Protein AF-A0A7Y2ZW13-F1 (afdb_monomer_lite)

pLDDT: mean 83.3, std 11.75, range [53.69, 96.62]

Radius of gyration: 24.65 Å; chains: 1; bounding box: 51×20×70 Å

Secondary structure (DSSP, 8-state):
-HHHHHHHHHHHHHHHHHHHTT-EEEEEETTEEEEEEHHHHHHHHHHHHHHHHHHS-------HHHHHHHHHTT-

Foldseek 3Di:
DVVVVVVVVVVVVVVVVCVVQQDWDWDDDPPDTDTGGNVVVVVVVVVVVVVVVVPDDDPPPPPPPVVVVVVVVVD

Sequence (75 aa):
MIRRNIIFILIIMVLIFVVQNTQIVEVEFLFWKISIPRALILFGTLAIGLICGWMLPRRRDKKFISENHKTEKRK

Structure (mmCIF, N/CA/C/O backbone):
data_AF-A0A7Y2ZW13-F1
#
_entry.id   AF-A0A7Y2ZW13-F1
#
loop_
_atom_site.group_PDB
_atom_site.id
_atom_site.type_symbol
_atom_site.label_atom_id
_atom_site.label_alt_id
_atom_site.label_comp_id
_atom_site.label_asym_id
_atom_site.label_entity_id
_atom_site.label_seq_id
_atom_site.pdbx_PDB_ins_code
_atom_site.Cartn_x
_atom_site.Cartn_y
_atom_site.Cartn_z
_atom_site.occupancy
_atom_site.B_iso_or_equiv
_atom_site.auth_seq_id
_atom_site.auth_comp_id
_atom_site.auth_asym_id
_atom_site.auth_atom_id
_atom_site.pdbx_P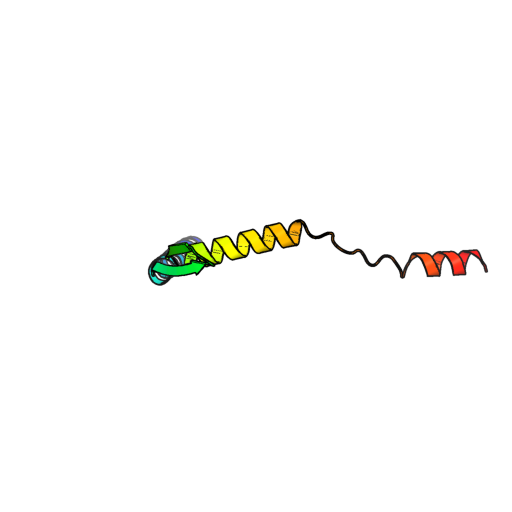DB_model_num
ATOM 1 N N . MET A 1 1 ? 29.440 -13.067 7.897 1.00 62.50 1 MET A N 1
ATOM 2 C CA . MET A 1 1 ? 28.705 -12.300 8.935 1.00 62.50 1 MET A CA 1
ATOM 3 C C . MET A 1 1 ? 27.783 -11.236 8.349 1.00 62.50 1 MET A C 1
ATOM 5 O O . MET A 1 1 ? 26.598 -11.282 8.639 1.00 62.50 1 MET A O 1
ATOM 9 N N . ILE A 1 2 ? 28.273 -10.357 7.468 1.00 72.69 2 ILE A N 1
ATOM 10 C CA . ILE A 1 2 ? 27.516 -9.226 6.885 1.00 72.69 2 ILE A CA 1
ATOM 11 C C . ILE A 1 2 ? 26.139 -9.608 6.308 1.00 72.69 2 ILE A C 1
ATOM 13 O O . ILE A 1 2 ? 25.151 -8.953 6.621 1.00 72.69 2 ILE A O 1
ATOM 17 N N . ARG A 1 3 ? 26.032 -10.713 5.552 1.00 76.88 3 ARG A N 1
ATOM 18 C CA . ARG A 1 3 ? 24.753 -11.146 4.949 1.00 76.88 3 ARG A CA 1
ATOM 19 C C . ARG A 1 3 ? 23.635 -11.410 5.968 1.00 76.88 3 ARG A C 1
ATOM 21 O O . ARG A 1 3 ? 22.487 -11.088 5.696 1.00 76.88 3 ARG A O 1
ATOM 28 N N . ARG A 1 4 ? 23.960 -11.961 7.144 1.00 81.94 4 ARG A N 1
ATOM 29 C CA . ARG A 1 4 ? 22.971 -12.259 8.196 1.00 81.94 4 ARG A CA 1
ATOM 30 C C . ARG A 1 4 ? 22.525 -10.988 8.918 1.00 81.94 4 ARG A C 1
ATOM 32 O O . ARG A 1 4 ? 21.350 -10.841 9.228 1.00 81.94 4 ARG A O 1
ATOM 39 N N . ASN A 1 5 ? 23.448 -10.054 9.128 1.00 89.25 5 ASN A N 1
ATOM 40 C CA . ASN A 1 5 ? 23.162 -8.785 9.793 1.00 89.25 5 ASN A CA 1
ATOM 41 C C . ASN A 1 5 ? 22.266 -7.884 8.929 1.00 89.25 5 ASN A C 1
ATOM 43 O O . ASN A 1 5 ? 21.388 -7.219 9.465 1.00 89.25 5 ASN A O 1
ATOM 47 N N . ILE A 1 6 ? 22.430 -7.917 7.600 1.00 93.00 6 ILE A N 1
ATOM 48 C CA . ILE A 1 6 ? 21.552 -7.195 6.663 1.00 93.00 6 ILE A CA 1
ATOM 49 C C . ILE A 1 6 ? 20.102 -7.669 6.797 1.00 93.00 6 ILE A C 1
ATOM 51 O O . ILE A 1 6 ? 19.198 -6.843 6.824 1.00 93.00 6 ILE A O 1
ATOM 55 N N . ILE A 1 7 ? 19.877 -8.980 6.933 1.00 92.06 7 ILE A N 1
ATOM 56 C CA . ILE A 1 7 ? 18.529 -9.541 7.102 1.00 92.06 7 ILE A CA 1
ATOM 57 C C . ILE A 1 7 ? 17.897 -9.034 8.403 1.00 92.06 7 ILE A C 1
ATOM 59 O O . ILE A 1 7 ? 16.756 -8.586 8.385 1.00 92.06 7 ILE A O 1
ATOM 63 N N . PHE A 1 8 ? 18.645 -9.033 9.510 1.00 93.88 8 PHE A N 1
ATOM 64 C CA . PHE A 1 8 ? 18.161 -8.486 10.782 1.00 93.88 8 PHE A CA 1
ATOM 65 C C . PHE A 1 8 ? 17.805 -6.998 10.685 1.00 93.88 8 PHE A C 1
ATOM 67 O O . PHE A 1 8 ? 16.744 -6.594 11.156 1.00 93.88 8 PHE A O 1
ATOM 74 N N . ILE A 1 9 ? 18.650 -6.196 10.034 1.00 94.44 9 ILE A N 1
ATOM 75 C CA . ILE A 1 9 ? 18.390 -4.768 9.806 1.00 94.44 9 ILE A CA 1
ATOM 76 C C . ILE A 1 9 ? 17.131 -4.576 8.950 1.00 94.44 9 ILE A C 1
ATOM 78 O O . ILE A 1 9 ? 16.286 -3.751 9.290 1.00 94.44 9 ILE A O 1
ATOM 82 N N . LEU A 1 10 ? 16.965 -5.365 7.883 1.00 90.88 10 LEU A N 1
ATOM 83 C CA . LEU A 1 10 ? 15.770 -5.315 7.040 1.00 90.88 10 LEU A CA 1
ATOM 84 C C . LEU A 1 10 ? 14.504 -5.662 7.829 1.00 90.88 10 LEU A C 1
ATOM 86 O O . LEU A 1 10 ? 13.506 -4.960 7.705 1.00 90.88 10 LEU A O 1
ATOM 90 N N . ILE A 1 11 ? 14.547 -6.714 8.651 1.00 92.69 11 ILE A N 1
ATOM 91 C CA . ILE A 1 11 ? 13.410 -7.137 9.480 1.00 92.69 11 ILE A CA 1
ATOM 92 C C . ILE A 1 11 ? 13.011 -6.019 10.443 1.00 92.69 11 ILE A C 1
ATOM 94 O O . ILE A 1 11 ? 11.833 -5.682 10.529 1.00 92.69 11 ILE A O 1
ATOM 98 N N . ILE A 1 12 ? 13.980 -5.408 11.129 1.00 94.69 12 ILE A N 1
ATOM 99 C CA . ILE A 1 12 ? 13.724 -4.290 12.044 1.00 94.69 12 ILE A CA 1
ATOM 100 C C . ILE A 1 12 ? 13.113 -3.107 11.288 1.00 94.69 12 ILE A C 1
ATOM 102 O O . ILE A 1 12 ? 12.134 -2.526 11.750 1.00 94.69 12 ILE A O 1
ATOM 106 N N . MET A 1 13 ? 13.632 -2.775 10.106 1.00 91.50 13 MET A N 1
ATOM 107 C CA . MET A 1 13 ? 13.112 -1.669 9.303 1.00 91.50 13 MET A CA 1
ATOM 108 C C . MET A 1 13 ? 11.677 -1.923 8.827 1.00 91.50 13 MET A C 1
ATOM 110 O O . MET A 1 13 ? 10.840 -1.024 8.895 1.00 91.50 13 MET A O 1
ATOM 114 N N . VAL A 1 14 ? 11.365 -3.155 8.415 1.00 86.06 14 VAL A N 1
ATOM 115 C CA . VAL A 1 14 ? 10.000 -3.569 8.061 1.00 86.06 14 VAL A CA 1
ATOM 116 C C . VAL A 1 14 ? 9.077 -3.505 9.276 1.00 86.06 14 VAL A C 1
ATOM 118 O O . VAL A 1 14 ? 7.973 -2.986 9.160 1.00 86.06 14 VAL A O 1
ATOM 121 N N . LEU A 1 15 ? 9.515 -3.969 10.449 1.00 88.62 15 LEU A N 1
ATOM 122 C CA . LEU A 1 15 ? 8.721 -3.890 11.679 1.00 88.62 15 LEU A CA 1
ATOM 123 C C . LEU A 1 15 ? 8.414 -2.441 12.064 1.00 88.62 15 LEU A C 1
ATOM 125 O O . LEU A 1 15 ? 7.264 -2.123 12.355 1.00 88.62 15 LEU A O 1
ATOM 129 N N . ILE A 1 16 ? 9.411 -1.554 12.012 1.00 90.38 16 ILE A N 1
ATOM 130 C CA . ILE A 1 16 ? 9.227 -0.119 12.268 1.00 90.38 16 ILE A CA 1
ATOM 131 C C . ILE A 1 16 ? 8.240 0.473 11.263 1.00 90.38 16 ILE A C 1
ATOM 133 O O . ILE A 1 16 ? 7.322 1.183 11.664 1.00 90.38 16 ILE A O 1
ATOM 137 N N . PHE A 1 17 ? 8.387 0.152 9.975 1.00 84.50 17 PHE A N 1
ATOM 138 C CA . PHE A 1 17 ? 7.453 0.589 8.943 1.00 84.50 17 PHE A CA 1
ATOM 139 C C . PHE A 1 17 ? 6.029 0.113 9.244 1.00 84.50 17 PHE A C 1
ATOM 141 O O . PHE A 1 17 ? 5.105 0.919 9.218 1.00 84.50 17 PHE A O 1
ATOM 148 N N . VAL A 1 18 ? 5.835 -1.162 9.588 1.00 81.06 18 VAL A N 1
ATOM 149 C CA . VAL A 1 18 ? 4.513 -1.701 9.935 1.00 81.06 18 VAL A CA 1
ATOM 150 C C . VAL A 1 18 ? 3.936 -0.966 11.141 1.00 81.06 18 VAL A C 1
ATOM 152 O O . VAL A 1 18 ? 2.826 -0.455 11.044 1.00 81.06 18 VAL A O 1
ATOM 155 N N . VAL A 1 19 ? 4.688 -0.842 12.238 1.00 83.88 19 VAL A N 1
ATOM 156 C CA . VAL A 1 19 ? 4.221 -0.177 13.465 1.00 83.88 19 VAL A CA 1
ATOM 157 C C . VAL A 1 19 ? 3.886 1.290 13.200 1.00 83.88 19 VAL A C 1
ATOM 159 O O . VAL A 1 19 ? 2.798 1.731 13.555 1.00 83.88 19 VAL A O 1
ATOM 162 N N . GLN A 1 20 ? 4.736 2.040 12.500 1.00 84.06 20 GLN A N 1
ATOM 163 C CA . GLN A 1 20 ? 4.437 3.431 12.135 1.00 84.06 20 GLN A CA 1
ATOM 164 C C . GLN A 1 20 ? 3.196 3.555 11.236 1.00 84.06 20 GLN A C 1
ATOM 166 O O . GLN A 1 20 ? 2.471 4.545 11.309 1.00 84.06 20 GLN A O 1
ATOM 171 N N . ASN A 1 21 ? 2.909 2.539 10.421 1.00 84.12 21 ASN A N 1
ATOM 172 C CA . ASN A 1 21 ? 1.760 2.513 9.520 1.00 84.12 21 ASN A CA 1
ATOM 173 C C . ASN A 1 21 ? 0.542 1.745 10.080 1.00 84.12 21 ASN A C 1
ATOM 175 O O . ASN A 1 21 ? -0.437 1.561 9.351 1.00 84.12 21 ASN A O 1
ATOM 179 N N . THR A 1 22 ? 0.549 1.349 11.364 1.00 81.94 22 THR A N 1
ATOM 180 C CA . THR A 1 22 ? -0.634 0.766 12.041 1.00 81.94 22 THR A CA 1
ATOM 181 C C . THR A 1 22 ? -1.691 1.802 12.401 1.00 81.94 22 THR A C 1
ATOM 183 O O . THR A 1 22 ? -2.778 1.426 12.836 1.00 81.94 22 THR A O 1
ATOM 186 N N . GLN A 1 23 ? -1.419 3.094 12.189 1.00 85.31 23 GLN A N 1
ATOM 187 C CA . GLN A 1 23 ? -2.417 4.125 12.423 1.00 85.31 23 GLN A CA 1
ATOM 188 C C . GLN A 1 23 ? -3.666 3.841 11.580 1.00 85.31 23 GLN A C 1
ATOM 190 O O . GLN A 1 23 ? -3.630 3.831 10.345 1.00 85.31 23 GLN A O 1
ATOM 195 N N . ILE A 1 24 ? -4.765 3.589 12.284 1.00 86.88 24 ILE A N 1
ATOM 196 C CA . ILE A 1 24 ? -6.081 3.394 11.697 1.00 86.88 24 ILE A CA 1
ATOM 197 C C . ILE A 1 24 ? -6.540 4.757 11.196 1.00 86.88 24 ILE A C 1
ATOM 199 O O . ILE A 1 24 ? -6.449 5.758 11.910 1.00 86.88 24 ILE A O 1
ATOM 203 N N . VAL A 1 25 ? -6.980 4.800 9.946 1.00 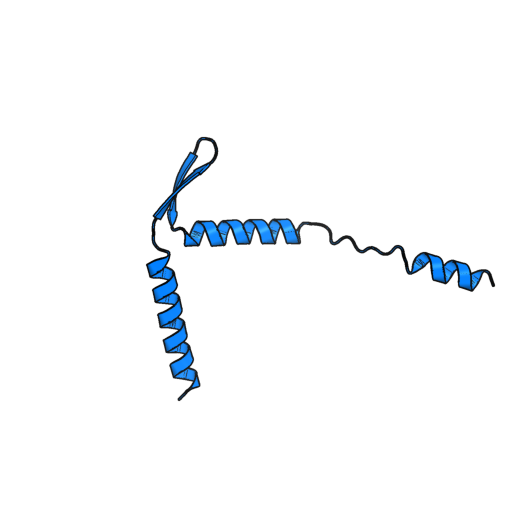88.88 25 VAL A N 1
ATOM 204 C CA . VAL A 1 25 ? -7.615 5.980 9.368 1.00 88.88 25 VAL A CA 1
ATOM 205 C C . VAL A 1 25 ? -9.041 5.642 9.003 1.00 88.88 25 VAL A C 1
ATOM 207 O O . VAL A 1 25 ? -9.339 4.531 8.564 1.00 88.88 25 VAL A O 1
ATOM 210 N N . GLU A 1 26 ? -9.911 6.620 9.196 1.00 90.56 26 GLU A N 1
ATOM 211 C CA . GLU A 1 26 ? -11.271 6.560 8.695 1.00 90.56 26 GLU A CA 1
ATOM 212 C C . GLU A 1 26 ? -11.263 6.987 7.235 1.00 90.56 26 GLU A C 1
ATOM 214 O O . GLU A 1 26 ? -10.775 8.062 6.881 1.00 90.56 26 GLU A O 1
ATOM 219 N N . VAL A 1 27 ? -11.773 6.109 6.382 1.00 90.31 27 VAL A N 1
ATOM 220 C CA . VAL A 1 27 ? -12.006 6.398 4.975 1.00 90.31 27 VAL A CA 1
ATOM 221 C C . VAL A 1 27 ? -13.504 6.505 4.777 1.00 90.31 27 VAL A C 1
ATOM 223 O O . VAL A 1 27 ? -14.243 5.549 5.021 1.00 90.31 27 VAL A O 1
ATOM 226 N N . GLU A 1 28 ? -13.940 7.670 4.315 1.00 91.94 28 GLU A N 1
ATOM 227 C CA . GLU A 1 28 ? -15.305 7.889 3.860 1.00 91.94 28 GLU A CA 1
ATOM 228 C C . GLU A 1 28 ? -15.348 7.718 2.340 1.00 91.94 28 GLU A C 1
ATOM 230 O O . GLU A 1 28 ? -14.707 8.460 1.595 1.00 91.94 28 GLU A O 1
ATOM 235 N N . PHE A 1 29 ? -16.079 6.709 1.870 1.00 87.50 29 PHE A N 1
ATOM 236 C CA . PHE A 1 29 ? -16.256 6.419 0.453 1.00 87.50 29 PHE A CA 1
ATOM 237 C C . PHE A 1 29 ? -17.739 6.441 0.081 1.00 87.50 29 PHE A C 1
ATOM 239 O O . PHE A 1 29 ? -18.478 5.511 0.402 1.00 87.50 29 PHE A O 1
ATOM 246 N N . LEU A 1 30 ? -18.163 7.497 -0.623 1.00 91.06 30 LEU A N 1
ATOM 247 C CA . LEU A 1 30 ? -19.561 7.797 -0.974 1.00 91.06 30 LEU A CA 1
ATOM 248 C C . LEU A 1 30 ? -20.509 7.794 0.241 1.00 91.06 30 LEU A C 1
ATOM 250 O O . LEU A 1 30 ? -20.780 8.848 0.801 1.00 91.06 30 LEU A O 1
ATOM 254 N N . PHE A 1 31 ? -21.009 6.621 0.639 1.00 94.62 31 PHE A N 1
ATOM 255 C CA . PHE A 1 31 ? -21.931 6.427 1.766 1.00 94.62 31 PHE A CA 1
ATOM 256 C C . PHE A 1 31 ? -21.372 5.483 2.841 1.00 94.62 31 PHE A C 1
ATOM 258 O O . PHE A 1 31 ? -22.062 5.174 3.810 1.00 94.62 31 PHE A O 1
ATOM 265 N N . TRP A 1 32 ? -20.148 4.978 2.671 1.00 91.00 32 TRP A N 1
ATOM 266 C CA . TRP A 1 32 ? -19.526 4.012 3.571 1.00 91.00 32 TRP A CA 1
ATOM 267 C C . TRP A 1 32 ? -18.407 4.662 4.365 1.00 91.00 32 TRP A C 1
ATOM 269 O O . TRP A 1 32 ? -17.563 5.354 3.804 1.00 91.00 32 TRP A O 1
ATOM 279 N N . LYS A 1 33 ? -18.385 4.402 5.672 1.00 91.50 33 LYS A N 1
ATOM 280 C CA . LYS A 1 33 ? -17.273 4.760 6.549 1.00 91.50 33 LYS A CA 1
ATOM 281 C C . LYS A 1 33 ? -16.601 3.490 7.016 1.00 91.50 33 LYS A C 1
ATOM 283 O O . LYS A 1 33 ? -17.262 2.594 7.538 1.00 91.50 33 LYS A O 1
ATOM 288 N N . ILE A 1 34 ? -15.302 3.398 6.779 1.00 91.19 34 ILE A N 1
ATOM 289 C CA . ILE A 1 34 ? -14.535 2.196 7.067 1.00 91.19 34 ILE A CA 1
ATOM 290 C C . ILE A 1 34 ? -13.241 2.608 7.767 1.00 91.19 34 ILE A C 1
ATOM 292 O O . ILE A 1 34 ? -12.499 3.453 7.267 1.00 91.19 34 ILE A O 1
ATOM 296 N N . SER A 1 35 ? -12.960 1.984 8.909 1.00 91.38 35 SER A N 1
ATOM 297 C CA . SER A 1 35 ? -11.748 2.225 9.694 1.00 91.38 35 SER A CA 1
ATOM 298 C C . SER A 1 35 ? -10.755 1.094 9.445 1.00 91.38 35 SER A C 1
ATOM 300 O O . SER A 1 35 ? -10.938 -0.025 9.922 1.00 91.38 35 SER A O 1
ATOM 302 N N . ILE A 1 36 ? -9.712 1.369 8.664 1.00 86.88 36 ILE A N 1
ATOM 303 C CA . ILE A 1 36 ? -8.701 0.383 8.257 1.00 86.88 36 ILE A CA 1
ATOM 304 C C . ILE A 1 36 ? -7.296 0.986 8.453 1.00 86.88 36 ILE A C 1
ATOM 306 O O . ILE A 1 36 ? -7.121 2.201 8.324 1.00 86.88 36 ILE A O 1
ATOM 310 N N . PRO A 1 37 ? -6.261 0.178 8.761 1.00 89.44 37 PRO A N 1
ATOM 311 C CA . PRO A 1 37 ? -4.879 0.653 8.782 1.00 89.44 37 PRO A CA 1
ATOM 312 C C . PRO A 1 37 ? -4.447 1.263 7.440 1.00 89.44 37 PRO A C 1
ATOM 314 O O . PRO A 1 37 ? -4.663 0.668 6.381 1.00 89.44 37 PRO A O 1
ATOM 317 N N . ARG A 1 38 ? -3.754 2.410 7.477 1.00 88.62 38 ARG A N 1
ATOM 318 C CA . ARG A 1 38 ? -3.272 3.125 6.271 1.00 88.62 38 ARG A CA 1
ATOM 319 C C . ARG A 1 38 ? -2.540 2.229 5.279 1.00 88.62 38 ARG A C 1
ATOM 321 O O . ARG A 1 38 ? -2.764 2.333 4.075 1.00 88.62 38 ARG A O 1
ATOM 328 N N . ALA A 1 39 ? -1.680 1.345 5.785 1.00 87.00 39 ALA A N 1
ATOM 329 C CA . ALA A 1 39 ? -0.911 0.429 4.949 1.00 87.00 39 ALA A CA 1
ATOM 330 C C . ALA A 1 39 ? -1.814 -0.425 4.048 1.00 87.00 39 ALA A C 1
ATOM 332 O O . ALA A 1 39 ? -1.524 -0.581 2.865 1.00 87.00 39 ALA A O 1
ATOM 333 N N . LEU A 1 40 ? -2.925 -0.944 4.579 1.00 87.62 40 LEU A N 1
ATOM 334 C CA . LEU A 1 40 ? -3.811 -1.828 3.825 1.00 87.62 40 LEU A CA 1
ATOM 335 C C . LEU A 1 40 ? -4.526 -1.075 2.696 1.00 87.62 40 LEU A C 1
ATOM 337 O O . LEU A 1 40 ? -4.671 -1.611 1.601 1.00 87.62 40 LEU A O 1
ATOM 341 N N . ILE A 1 41 ? -4.897 0.185 2.934 1.00 89.19 41 ILE A N 1
ATOM 342 C CA . ILE A 1 41 ? -5.489 1.067 1.918 1.00 89.19 41 ILE A CA 1
ATOM 343 C C . ILE A 1 41 ? -4.483 1.346 0.797 1.00 89.19 41 ILE A C 1
ATOM 345 O O . ILE A 1 41 ? -4.828 1.233 -0.380 1.00 89.19 41 ILE A O 1
ATOM 349 N N . LEU A 1 42 ? -3.232 1.668 1.143 1.00 88.62 42 LEU A N 1
ATOM 350 C CA . LEU A 1 42 ? -2.168 1.913 0.165 1.00 88.62 42 LEU A CA 1
ATOM 351 C C . LEU A 1 42 ? -1.883 0.670 -0.687 1.00 88.62 42 LEU A C 1
ATOM 353 O O . LEU A 1 42 ? -1.870 0.759 -1.915 1.00 88.62 42 LEU A O 1
ATOM 357 N N . PHE A 1 43 ? -1.713 -0.496 -0.056 1.00 89.75 43 PHE A N 1
ATOM 358 C CA . PHE A 1 43 ? -1.485 -1.752 -0.774 1.00 89.75 43 PHE A CA 1
ATOM 359 C C . PHE A 1 43 ? -2.687 -2.164 -1.627 1.00 89.75 43 PHE A C 1
ATOM 361 O O . PHE A 1 43 ? -2.502 -2.562 -2.775 1.00 89.75 43 PHE A O 1
ATOM 368 N N . GLY A 1 44 ? -3.909 -2.030 -1.106 1.00 91.31 44 GLY A N 1
ATOM 369 C CA . GLY A 1 44 ? -5.134 -2.334 -1.845 1.00 91.31 44 GLY A CA 1
ATOM 370 C C . GLY A 1 44 ? -5.299 -1.444 -3.076 1.00 91.31 44 GLY A C 1
ATOM 371 O O . GLY A 1 44 ? -5.520 -1.945 -4.176 1.00 91.31 44 GLY A O 1
ATOM 372 N N . THR A 1 45 ? -5.101 -0.133 -2.920 1.00 92.25 45 THR A N 1
ATOM 373 C CA . THR A 1 45 ? -5.196 0.835 -4.025 1.00 92.25 45 THR A CA 1
ATOM 374 C C . THR A 1 45 ? -4.146 0.558 -5.103 1.00 92.25 45 THR A C 1
ATOM 376 O O . THR A 1 45 ? -4.460 0.561 -6.293 1.00 92.25 45 THR A O 1
ATOM 379 N N . LEU A 1 46 ? -2.907 0.258 -4.699 1.00 93.44 46 LEU A N 1
ATOM 380 C CA . LEU A 1 46 ? -1.828 -0.098 -5.619 1.00 93.44 46 LEU A CA 1
ATOM 381 C C . LEU A 1 46 ? -2.120 -1.406 -6.365 1.00 93.44 46 LEU A C 1
ATOM 383 O O . LEU A 1 46 ? -1.945 -1.461 -7.580 1.00 93.44 46 LEU A O 1
ATOM 387 N N . ALA A 1 47 ? -2.600 -2.440 -5.670 1.00 95.38 47 ALA A N 1
ATOM 388 C CA . ALA A 1 47 ? -2.967 -3.710 -6.290 1.00 95.38 47 ALA A CA 1
ATOM 389 C C . ALA A 1 47 ? -4.084 -3.533 -7.330 1.00 95.38 47 ALA A C 1
ATOM 391 O O . ALA A 1 47 ? -3.952 -4.020 -8.451 1.00 95.38 47 ALA A O 1
ATOM 392 N N . ILE A 1 48 ? -5.137 -2.777 -7.000 1.00 96.06 48 ILE A N 1
ATOM 393 C CA . ILE A 1 48 ? -6.220 -2.446 -7.939 1.00 96.06 48 ILE A CA 1
ATOM 394 C C . ILE A 1 48 ? -5.655 -1.701 -9.154 1.00 96.06 48 ILE A C 1
ATOM 396 O O . ILE A 1 48 ? -5.941 -2.075 -10.289 1.00 96.06 48 ILE A O 1
ATOM 400 N N . GLY A 1 49 ? -4.802 -0.696 -8.936 1.00 94.94 49 GLY A N 1
ATOM 401 C CA . GLY A 1 49 ? -4.148 0.049 -10.014 1.00 94.94 49 GLY A CA 1
ATOM 402 C C . GLY A 1 49 ? -3.295 -0.833 -10.932 1.00 94.94 49 GLY A C 1
ATOM 403 O O . GLY A 1 49 ? -3.374 -0.695 -12.152 1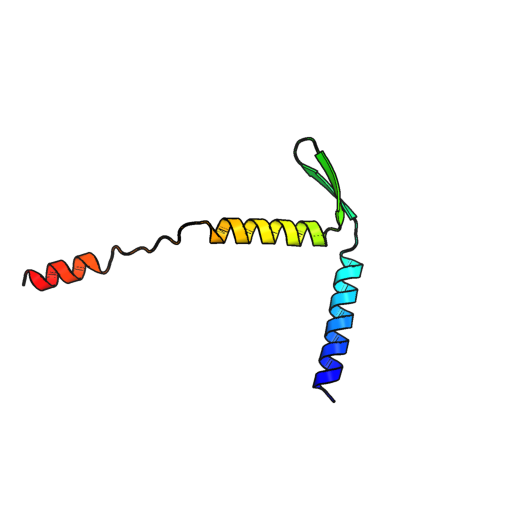.00 9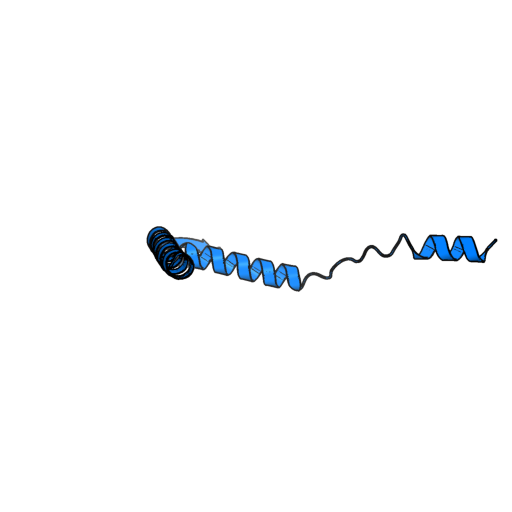4.94 49 GLY A O 1
ATOM 404 N N . LEU A 1 50 ? -2.525 -1.772 -10.372 1.00 95.56 50 LEU A N 1
ATOM 405 C CA . LEU A 1 50 ? -1.722 -2.731 -11.139 1.00 95.56 50 LEU A CA 1
ATOM 406 C C . LEU A 1 50 ? -2.592 -3.685 -11.958 1.00 95.56 50 LEU A C 1
ATOM 408 O O . LEU A 1 50 ? -2.293 -3.913 -13.127 1.00 95.56 50 LEU A O 1
ATOM 412 N N . ILE A 1 51 ? -3.670 -4.212 -11.374 1.00 96.62 51 ILE A N 1
ATOM 413 C CA . ILE A 1 51 ? -4.619 -5.084 -12.077 1.00 96.62 51 ILE A CA 1
ATOM 414 C C . ILE A 1 51 ? -5.270 -4.315 -13.233 1.00 96.62 51 ILE A C 1
ATOM 416 O O . ILE A 1 51 ? -5.232 -4.776 -14.373 1.00 96.62 51 ILE A O 1
ATOM 420 N N . CYS A 1 52 ? -5.781 -3.108 -12.975 1.00 95.12 52 CYS A N 1
ATOM 421 C CA . CYS A 1 52 ? -6.366 -2.238 -13.997 1.00 95.12 52 CYS A CA 1
ATOM 422 C C . CYS A 1 52 ? -5.365 -1.902 -15.113 1.00 95.12 52 CYS A C 1
ATOM 424 O O . CYS A 1 52 ? -5.700 -1.971 -16.294 1.00 95.12 52 CYS A O 1
ATOM 426 N N . GLY A 1 53 ? -4.126 -1.562 -14.749 1.00 92.31 53 GLY A N 1
ATOM 427 C CA . GLY A 1 53 ? -3.060 -1.249 -15.697 1.00 92.31 53 GLY A CA 1
ATOM 428 C C . GLY A 1 53 ? -2.635 -2.453 -16.537 1.00 92.31 53 GLY A C 1
ATOM 429 O O . GLY A 1 53 ? -2.409 -2.310 -17.735 1.00 92.31 53 GLY A O 1
ATOM 430 N N . TRP A 1 54 ? -2.575 -3.645 -15.938 1.00 92.69 54 TRP A N 1
ATOM 431 C CA . TRP A 1 54 ? -2.283 -4.893 -16.645 1.00 92.69 54 TRP A CA 1
ATOM 432 C C . TRP A 1 54 ? -3.388 -5.247 -17.642 1.00 92.69 54 TRP A C 1
ATOM 434 O O . TRP A 1 54 ? -3.103 -5.688 -18.755 1.00 92.69 54 TRP A O 1
ATOM 444 N N . MET A 1 55 ? -4.652 -5.054 -17.257 1.00 91.62 55 MET A N 1
ATOM 445 C CA . MET A 1 55 ? -5.803 -5.308 -18.129 1.00 91.62 55 MET A CA 1
ATOM 446 C C . MET A 1 55 ? -5.895 -4.319 -19.298 1.00 91.62 55 MET A C 1
ATOM 448 O O . MET A 1 55 ? -6.573 -4.603 -20.287 1.00 91.62 55 MET A O 1
ATOM 452 N N . LEU A 1 56 ? -5.217 -3.170 -19.220 1.00 90.06 56 LEU A N 1
ATOM 453 C CA . LEU A 1 56 ? -5.233 -2.180 -20.284 1.00 90.06 56 LEU A CA 1
ATOM 454 C C . LEU A 1 56 ? -4.431 -2.681 -21.501 1.00 90.06 56 LEU A C 1
ATOM 456 O O . LEU A 1 56 ? -3.248 -3.015 -21.378 1.00 90.06 56 LEU A O 1
ATOM 460 N N . PRO A 1 57 ? -5.024 -2.714 -22.709 1.00 84.12 57 PRO A N 1
ATOM 461 C CA . PRO A 1 57 ? -4.321 -3.184 -23.891 1.00 84.12 57 PRO A CA 1
ATOM 462 C C . PRO A 1 57 ? -3.125 -2.280 -24.185 1.00 84.12 57 PRO A C 1
ATOM 464 O O . PRO A 1 57 ? -3.264 -1.077 -24.420 1.00 84.12 57 PRO A O 1
ATOM 467 N N . ARG A 1 58 ? -1.930 -2.880 -24.217 1.00 80.62 58 ARG A N 1
ATOM 468 C CA . ARG A 1 58 ? -0.700 -2.197 -24.617 1.00 80.62 58 ARG A CA 1
ATOM 469 C C . ARG A 1 58 ? -0.847 -1.760 -26.071 1.00 80.62 58 ARG A C 1
ATOM 471 O O . ARG A 1 58 ? -0.703 -2.578 -26.984 1.00 80.62 58 ARG A O 1
ATOM 478 N N . ARG A 1 59 ? -1.151 -0.477 -26.292 1.00 80.50 59 ARG A N 1
ATOM 479 C CA . ARG A 1 59 ? -1.168 0.127 -27.628 1.00 80.50 59 ARG A CA 1
ATOM 480 C C . ARG A 1 59 ? 0.231 -0.033 -28.215 1.00 80.50 59 ARG A C 1
ATOM 482 O O . ARG A 1 59 ? 1.182 0.622 -27.803 1.00 80.50 59 ARG A O 1
ATOM 489 N N . ARG A 1 60 ? 0.380 -1.004 -29.116 1.00 71.44 60 ARG A N 1
ATOM 490 C CA . ARG A 1 60 ? 1.566 -1.131 -29.956 1.00 71.44 60 ARG A CA 1
ATOM 491 C C . ARG A 1 60 ? 1.336 -0.180 -31.115 1.00 71.44 60 ARG A C 1
ATOM 493 O O . ARG A 1 60 ? 0.588 -0.528 -32.026 1.00 71.44 60 ARG A O 1
ATOM 500 N N . ASP A 1 61 ? 1.952 0.994 -31.075 1.00 67.88 61 ASP A N 1
ATOM 501 C CA . ASP A 1 61 ? 1.976 1.911 -32.212 1.00 67.88 61 ASP A CA 1
ATOM 502 C C . ASP A 1 61 ? 2.805 1.283 -33.341 1.00 67.88 61 ASP A C 1
ATOM 504 O O . ASP A 1 61 ? 3.986 1.554 -33.532 1.00 67.88 61 ASP A O 1
ATOM 508 N N . LYS A 1 62 ? 2.185 0.365 -34.089 1.00 62.06 62 LYS A N 1
ATOM 509 C CA . LYS A 1 62 ? 2.784 -0.325 -35.239 1.00 62.06 62 LYS A CA 1
ATOM 510 C C . LYS A 1 62 ? 2.557 0.434 -36.548 1.00 62.06 62 LYS A C 1
ATOM 512 O O . LYS A 1 62 ? 2.385 -0.200 -37.584 1.00 62.06 62 LYS A O 1
ATOM 517 N N . LYS A 1 63 ? 2.500 1.770 -36.535 1.00 61.53 63 LYS A N 1
ATOM 518 C CA . LYS A 1 63 ? 2.247 2.523 -37.777 1.00 61.53 63 LYS A CA 1
ATOM 519 C C . LYS A 1 63 ? 3.498 2.778 -38.619 1.00 61.53 63 LYS A C 1
ATOM 521 O O . LYS A 1 63 ? 3.391 2.765 -39.836 1.00 61.53 63 LYS A O 1
ATOM 526 N N . PHE A 1 64 ? 4.687 2.870 -38.025 1.00 63.62 64 PHE A N 1
ATOM 527 C CA . PHE A 1 64 ? 5.871 3.328 -38.768 1.00 63.62 64 PHE A CA 1
ATOM 528 C C . PHE A 1 64 ? 6.572 2.273 -39.647 1.00 63.62 64 PHE A C 1
ATOM 530 O O . PHE A 1 64 ? 7.224 2.634 -40.620 1.00 63.62 64 PHE A O 1
ATOM 537 N N . ILE A 1 65 ? 6.431 0.970 -39.371 1.00 66.12 65 ILE A N 1
ATOM 538 C CA . ILE A 1 65 ? 7.173 -0.071 -40.123 1.00 66.12 65 ILE A CA 1
ATOM 539 C C . ILE A 1 65 ? 6.424 -0.530 -41.390 1.00 66.12 65 ILE A C 1
ATOM 541 O O . ILE A 1 65 ? 7.049 -0.950 -42.361 1.00 66.12 65 ILE A O 1
ATOM 545 N N . SER A 1 66 ? 5.088 -0.422 -41.428 1.00 62.09 66 SER A N 1
ATOM 546 C CA . SER A 1 66 ? 4.308 -0.909 -42.582 1.00 62.09 66 SER A CA 1
ATOM 547 C C . SER A 1 66 ? 4.382 0.001 -43.813 1.00 62.09 66 SER A C 1
ATOM 549 O O . SER A 1 66 ? 4.178 -0.468 -44.933 1.00 62.09 66 SER A O 1
ATOM 551 N N . GLU A 1 67 ? 4.695 1.283 -43.616 1.00 64.38 67 GLU A N 1
ATOM 552 C CA . GLU A 1 67 ? 4.765 2.268 -44.697 1.00 64.38 67 GLU A CA 1
ATOM 553 C C . GLU A 1 67 ? 6.083 2.149 -45.468 1.00 64.38 67 GLU A C 1
ATOM 555 O O . GLU A 1 67 ? 6.051 2.005 -46.688 1.00 64.38 67 GLU A O 1
ATOM 560 N N . ASN A 1 68 ? 7.218 2.047 -44.763 1.00 62.25 68 ASN A N 1
ATOM 561 C CA . ASN A 1 68 ? 8.543 1.932 -45.385 1.00 62.25 68 ASN A CA 1
ATOM 562 C C . ASN A 1 68 ? 8.717 0.661 -46.233 1.00 62.25 68 ASN A C 1
ATOM 564 O O . ASN A 1 68 ? 9.323 0.712 -47.300 1.00 62.25 68 ASN A O 1
ATOM 568 N N . HIS A 1 69 ? 8.125 -0.471 -45.830 1.00 63.12 69 HIS A N 1
ATOM 569 C CA . HIS A 1 69 ? 8.233 -1.702 -46.622 1.00 63.12 69 HIS A CA 1
ATOM 570 C C . HIS A 1 69 ? 7.405 -1.644 -47.926 1.00 63.12 69 HIS A C 1
ATOM 572 O O . HIS A 1 69 ? 7.736 -2.314 -48.910 1.00 63.12 69 HIS A O 1
ATOM 578 N N . LYS A 1 70 ? 6.339 -0.831 -47.976 1.00 61.75 70 LYS A N 1
ATOM 579 C CA . LYS A 1 70 ? 5.540 -0.629 -49.198 1.00 61.75 70 LYS A CA 1
ATOM 580 C C . LYS A 1 70 ? 6.220 0.310 -50.191 1.00 61.75 70 LYS A C 1
ATOM 582 O O . LYS A 1 70 ? 6.086 0.092 -51.393 1.00 61.75 70 LYS A O 1
ATOM 587 N N . THR A 1 71 ? 6.935 1.328 -49.717 1.00 63.28 71 THR A N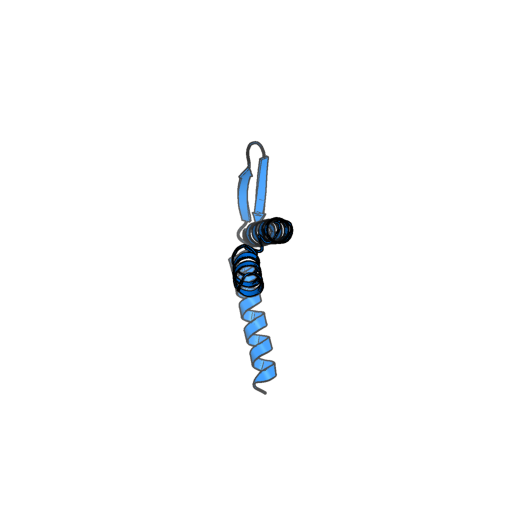 1
ATOM 588 C CA . THR A 1 71 ? 7.694 2.257 -50.569 1.00 63.28 71 THR A CA 1
ATOM 589 C C . THR A 1 71 ? 8.930 1.607 -51.183 1.00 63.28 71 THR A C 1
ATOM 591 O O . THR A 1 71 ? 9.265 1.928 -52.318 1.00 63.28 71 THR A O 1
ATOM 594 N N . GLU A 1 72 ? 9.563 0.659 -50.489 1.00 65.19 72 GLU A N 1
ATOM 595 C CA . GLU A 1 72 ? 10.728 -0.071 -51.007 1.00 65.19 72 GLU A CA 1
ATOM 596 C C . GLU A 1 72 ? 10.357 -1.120 -52.068 1.00 65.19 72 GLU A C 1
ATOM 598 O O . GLU A 1 72 ? 11.071 -1.270 -53.046 1.00 65.19 72 GLU A O 1
ATOM 603 N N . LYS A 1 73 ? 9.189 -1.774 -51.961 1.00 61.97 73 LYS A N 1
ATOM 604 C CA . LYS A 1 73 ? 8.688 -2.709 -52.994 1.00 61.97 73 LYS A CA 1
ATOM 605 C C . LYS A 1 73 ? 8.140 -2.039 -54.264 1.00 61.97 73 LYS A C 1
ATOM 607 O O . LYS A 1 73 ? 7.766 -2.743 -55.199 1.00 61.97 73 LYS A O 1
ATOM 612 N N . ARG A 1 74 ? 7.993 -0.710 -54.274 1.00 64.25 74 ARG A N 1
ATOM 613 C CA . ARG A 1 74 ? 7.489 0.066 -55.425 1.00 64.25 74 ARG A CA 1
ATOM 614 C C . ARG A 1 74 ? 8.596 0.736 -56.248 1.00 64.25 74 ARG A C 1
ATOM 616 O O . ARG A 1 74 ? 8.259 1.359 -57.252 1.00 64.25 74 ARG A O 1
ATOM 623 N N . LYS A 1 75 ? 9.855 0.651 -55.815 1.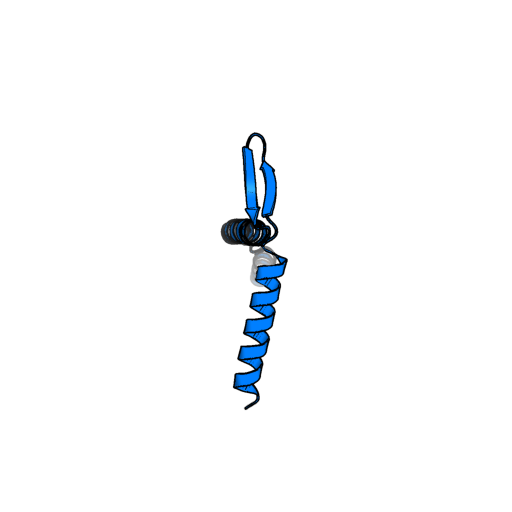00 53.69 75 LYS A N 1
ATOM 624 C CA . LYS A 1 75 ? 11.041 1.045 -56.587 1.00 53.69 75 LYS A CA 1
ATOM 625 C C . LYS A 1 75 ? 11.670 -0.191 -57.212 1.00 53.69 75 LYS A C 1
ATOM 627 O O . LYS A 1 75 ? 12.230 -0.030 -58.313 1.00 53.69 75 LYS A O 1
#